Protein AF-A0A016TIK8-F1 (afdb_monomer_lite)

Organism: NCBI:txid53326

pLDDT: mean 77.79, std 19.86, range [24.41, 95.81]

Foldseek 3Di:
DPPPPPPPPDDLQPLQQCCQPPVCQPDQPPRVVSVVVSVVSQCQWDVVQVFDGHPRADDPPDPPDDGGIGDHDDDDDPVVDDPPPVVVVVVVQVVQQPDCDPDNVDTRDDPPPVVVVQVVVCVVVVHHDDDPVVLVVQVVVCVVVVHDRDDDPDDD

InterPro domains:
  IPR003767 Malate/L-lactate dehydrogenase-like [PF02615] (29-136)
  IPR003767 Malate/L-lactate dehydrogenase-like [PTHR11091] (28-154)
  IPR036111 Malate/L-sulfolactate/L-lactate dehydrogenase-like superfamily [SSF89733] (30-150)
  IPR043143 Malate/L-sulfolactate/L-lactate dehydrogenase-like, NADPH binding domain [G3DSA:3.30.1370.60] (25-120)

Structure (mmCIF, N/CA/C/O backbone):
data_AF-A0A016TIK8-F1
#
_entry.id   AF-A0A016TIK8-F1
#
loop_
_atom_site.group_PDB
_atom_site.id
_atom_site.type_symbol
_atom_site.label_atom_id
_atom_site.label_alt_id
_atom_site.label_comp_id
_atom_site.label_asym_id
_atom_site.label_entity_id
_atom_site.label_seq_id
_atom_site.pdbx_PDB_ins_code
_atom_site.Cartn_x
_atom_site.Cartn_y
_atom_site.Cartn_z
_atom_site.occupancy
_atom_site.B_iso_or_equiv
_atom_site.auth_seq_id
_atom_site.auth_comp_id
_atom_site.auth_asym_id
_atom_site.auth_atom_id
_atom_site.pdbx_PDB_model_num
ATOM 1 N N . MET A 1 1 ? -16.125 -7.668 -1.797 1.00 27.25 1 MET A N 1
ATOM 2 C CA . MET A 1 1 ? -14.769 -8.072 -2.241 1.00 27.25 1 MET A CA 1
ATOM 3 C C . MET A 1 1 ? -14.101 -6.962 -3.073 1.00 27.25 1 MET A C 1
ATOM 5 O O . MET A 1 1 ? -13.697 -7.197 -4.200 1.00 27.25 1 MET A O 1
ATOM 9 N N . HIS A 1 2 ? -14.006 -5.736 -2.536 1.00 24.41 2 HIS A N 1
ATOM 10 C CA . HIS A 1 2 ? -13.470 -4.552 -3.246 1.00 24.41 2 HIS A CA 1
ATOM 11 C C . HIS A 1 2 ? -12.341 -3.829 -2.476 1.00 24.41 2 HIS A C 1
ATOM 13 O O . HIS A 1 2 ? -11.876 -2.781 -2.907 1.00 24.41 2 HIS A O 1
ATOM 19 N N . ILE A 1 3 ? -11.864 -4.393 -1.359 1.00 28.86 3 ILE A N 1
ATOM 20 C CA . ILE A 1 3 ? -10.904 -3.737 -0.444 1.00 28.86 3 ILE A CA 1
ATOM 21 C C . ILE A 1 3 ? -9.434 -3.902 -0.900 1.00 28.86 3 ILE A C 1
ATOM 23 O O . ILE A 1 3 ? -8.544 -3.215 -0.413 1.00 28.86 3 ILE A O 1
ATOM 27 N N . PHE A 1 4 ? -9.156 -4.740 -1.904 1.00 28.39 4 PHE A N 1
ATOM 28 C CA . PHE A 1 4 ? -7.783 -5.069 -2.315 1.00 28.39 4 PHE A CA 1
ATOM 29 C C . PHE A 1 4 ? -7.091 -4.056 -3.247 1.00 28.39 4 PHE A C 1
ATOM 31 O O . PHE A 1 4 ? -5.931 -4.263 -3.588 1.00 28.39 4 PHE A O 1
ATOM 38 N N . GLN A 1 5 ? -7.739 -2.968 -3.680 1.00 26.72 5 GLN A N 1
ATOM 39 C CA . GLN A 1 5 ? -7.174 -2.145 -4.765 1.00 26.72 5 GLN A CA 1
ATOM 40 C C . GLN A 1 5 ? -6.123 -1.098 -4.362 1.00 26.72 5 GLN A C 1
ATOM 42 O O . GLN A 1 5 ? -5.472 -0.566 -5.254 1.00 26.72 5 GLN A O 1
ATOM 47 N N . ASN A 1 6 ? -5.880 -0.843 -3.071 1.00 26.91 6 ASN A N 1
ATOM 48 C CA . ASN A 1 6 ? -4.944 0.216 -2.653 1.00 26.91 6 ASN A CA 1
ATOM 49 C C . ASN A 1 6 ? -3.768 -0.252 -1.780 1.00 26.91 6 ASN A C 1
ATOM 51 O O . ASN A 1 6 ? -3.047 0.582 -1.237 1.00 26.91 6 ASN A O 1
ATOM 55 N N . PHE A 1 7 ? -3.493 -1.557 -1.695 1.00 28.23 7 PHE A N 1
ATOM 56 C CA . PHE A 1 7 ? -2.193 -2.016 -1.198 1.00 28.23 7 PHE A CA 1
ATOM 57 C C . PHE A 1 7 ? -1.171 -1.934 -2.336 1.00 28.23 7 PHE A C 1
ATOM 59 O O . PHE A 1 7 ? -0.902 -2.908 -3.038 1.00 28.23 7 PHE A O 1
ATOM 66 N N . LYS A 1 8 ? -0.580 -0.750 -2.536 1.00 28.09 8 LYS A N 1
ATOM 67 C CA . LYS A 1 8 ? 0.695 -0.656 -3.257 1.00 28.09 8 LYS A CA 1
ATOM 68 C C . LYS A 1 8 ? 1.775 -1.293 -2.381 1.00 28.09 8 LYS A C 1
ATOM 70 O O . LYS A 1 8 ? 2.479 -0.614 -1.645 1.00 28.09 8 LYS A O 1
ATOM 75 N N . ALA A 1 9 ? 1.901 -2.614 -2.468 1.00 33.53 9 ALA A N 1
ATOM 76 C CA . ALA A 1 9 ? 3.115 -3.314 -2.085 1.00 33.53 9 ALA A CA 1
ATOM 77 C C . ALA A 1 9 ? 4.177 -3.010 -3.148 1.00 33.53 9 ALA A C 1
ATOM 79 O O . ALA A 1 9 ? 4.299 -3.704 -4.153 1.00 33.53 9 ALA A O 1
ATOM 80 N N . ALA A 1 10 ? 4.894 -1.905 -2.977 1.00 32.78 10 ALA A N 1
ATOM 81 C CA . ALA A 1 10 ? 6.111 -1.639 -3.721 1.00 32.78 10 ALA A CA 1
ATOM 82 C C . ALA A 1 10 ? 6.982 -0.676 -2.914 1.00 32.78 10 ALA A C 1
ATOM 84 O O . ALA A 1 10 ? 6.541 0.410 -2.556 1.00 32.78 10 ALA A O 1
ATOM 85 N N . ILE A 1 11 ? 8.239 -1.079 -2.708 1.00 37.88 11 ILE A N 1
ATOM 86 C CA . ILE A 1 11 ? 9.314 -0.358 -2.006 1.00 37.88 11 ILE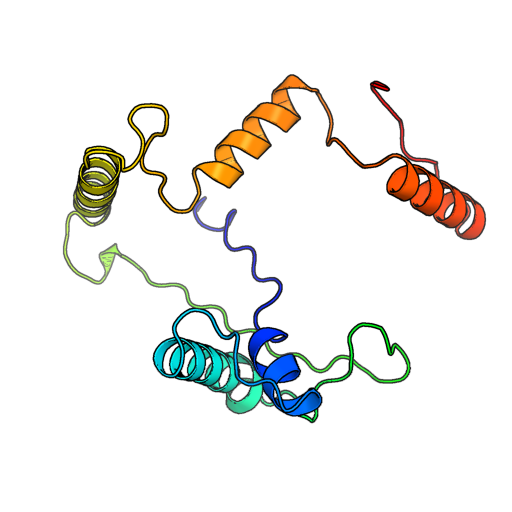 A CA 1
ATOM 87 C C . ILE A 1 11 ? 9.222 -0.447 -0.477 1.00 37.88 11 ILE A C 1
ATOM 89 O O . ILE A 1 11 ? 9.069 0.550 0.217 1.00 37.88 11 ILE A O 1
ATOM 93 N N . ILE A 1 12 ? 9.387 -1.653 0.066 1.00 43.75 12 ILE A N 1
ATOM 94 C CA . ILE A 1 12 ? 9.652 -1.806 1.505 1.00 43.75 12 ILE A CA 1
ATOM 95 C C . ILE A 1 12 ? 11.099 -2.300 1.758 1.00 43.75 12 ILE A C 1
ATOM 97 O O . ILE A 1 12 ? 11.726 -1.896 2.729 1.00 43.75 12 ILE A O 1
ATOM 101 N N . ASN A 1 13 ? 11.731 -2.989 0.798 1.00 38.25 13 ASN A N 1
ATOM 102 C CA . ASN A 1 13 ? 13.102 -3.514 0.953 1.00 38.25 13 ASN A CA 1
ATOM 103 C C . ASN A 1 13 ? 14.256 -2.546 0.605 1.00 38.25 13 ASN A C 1
ATOM 105 O O . ASN A 1 13 ? 15.414 -2.958 0.582 1.00 38.25 13 ASN A O 1
ATOM 109 N N . LEU A 1 14 ? 13.984 -1.270 0.301 1.00 46.00 14 LEU A N 1
ATOM 110 C CA . LEU A 1 14 ? 15.052 -0.278 0.069 1.00 46.00 14 LEU A CA 1
ATOM 111 C C . LEU A 1 14 ? 15.409 0.547 1.313 1.00 46.00 14 LEU A C 1
ATOM 113 O O . LEU A 1 14 ? 16.492 1.120 1.348 1.00 46.00 14 LEU A O 1
ATOM 117 N N . PHE A 1 15 ? 14.559 0.572 2.343 1.00 46.91 15 PHE A N 1
ATOM 118 C CA . PHE A 1 15 ? 14.725 1.500 3.468 1.00 46.91 15 PHE A CA 1
ATOM 119 C C . PHE A 1 15 ? 15.964 1.224 4.332 1.00 46.91 15 PHE A C 1
ATOM 121 O O . PHE A 1 15 ? 16.651 2.161 4.724 1.00 46.91 15 PHE A O 1
ATOM 128 N N . LEU A 1 16 ? 16.288 -0.040 4.615 1.00 48.75 16 LEU A N 1
ATOM 129 C CA . LEU A 1 16 ? 17.462 -0.381 5.435 1.00 48.75 16 LEU A CA 1
ATOM 130 C C . LEU A 1 16 ? 18.752 -0.517 4.634 1.00 48.75 16 LEU A C 1
ATOM 132 O O . LEU A 1 16 ? 19.850 -0.481 5.191 1.00 48.75 16 LEU A O 1
ATOM 136 N N . LYS A 1 17 ? 18.637 -0.673 3.320 1.00 48.62 17 LYS A N 1
ATOM 137 C CA . LYS A 1 17 ? 19.791 -0.869 2.460 1.00 48.62 17 LYS A CA 1
ATOM 138 C C . LYS A 1 17 ? 20.681 0.373 2.401 1.00 48.62 17 LYS A C 1
ATOM 140 O O . LYS A 1 17 ? 21.904 0.234 2.438 1.00 48.62 17 LYS A O 1
ATOM 145 N N . ASP A 1 18 ? 20.082 1.560 2.364 1.00 46.34 18 ASP A N 1
ATOM 146 C CA . ASP A 1 18 ? 20.834 2.817 2.375 1.00 46.34 18 ASP A CA 1
ATOM 147 C C . ASP A 1 18 ? 21.582 3.017 3.705 1.00 46.34 18 ASP A C 1
ATOM 149 O O . ASP A 1 18 ? 22.726 3.473 3.695 1.00 46.34 18 ASP A O 1
ATOM 153 N N . CYS A 1 19 ? 21.015 2.555 4.830 1.00 47.78 19 CYS A N 1
ATOM 154 C CA . CYS A 1 19 ? 21.694 2.557 6.131 1.00 47.78 19 CYS A CA 1
ATOM 155 C C . CYS A 1 19 ? 22.915 1.630 6.165 1.00 47.78 19 CYS A C 1
ATOM 157 O O . CYS A 1 19 ? 23.936 1.983 6.749 1.00 47.78 19 CYS A O 1
ATOM 159 N N . TYR A 1 20 ? 22.827 0.455 5.535 1.00 50.12 20 TYR A N 1
ATOM 160 C CA . TYR A 1 20 ? 23.940 -0.496 5.494 1.00 50.12 20 TYR A CA 1
ATOM 161 C C . TYR A 1 20 ? 25.046 -0.098 4.510 1.00 50.12 20 TYR A C 1
ATOM 163 O O . TYR A 1 20 ? 26.204 -0.437 4.743 1.00 50.12 20 TYR A O 1
ATOM 171 N N . GLN A 1 21 ? 24.719 0.574 3.400 1.00 48.69 21 GLN A N 1
ATOM 172 C CA . GLN A 1 21 ? 25.682 0.816 2.318 1.00 48.69 21 GLN A CA 1
ATOM 173 C C . GLN A 1 21 ? 26.412 2.159 2.385 1.00 48.69 21 GLN A C 1
ATOM 175 O O . GLN A 1 21 ? 27.501 2.246 1.822 1.00 48.69 21 GLN A O 1
ATOM 180 N N . ASN A 1 22 ? 25.862 3.176 3.056 1.00 45.62 22 ASN A N 1
ATOM 181 C CA . ASN A 1 22 ? 26.476 4.509 3.099 1.00 45.62 22 ASN A CA 1
ATOM 182 C C . ASN A 1 22 ? 27.028 4.912 4.477 1.00 45.62 22 ASN A C 1
ATOM 184 O O . ASN A 1 22 ? 27.544 6.014 4.592 1.00 45.62 22 ASN A O 1
ATOM 188 N N . TYR A 1 23 ? 26.910 4.082 5.525 1.00 44.44 23 TYR A N 1
ATOM 189 C CA . TYR A 1 23 ? 27.168 4.475 6.930 1.00 44.44 23 TYR A CA 1
ATOM 190 C C . TYR A 1 23 ? 26.398 5.733 7.400 1.00 44.44 23 TYR A C 1
ATOM 192 O O . TYR A 1 23 ? 26.553 6.168 8.539 1.00 44.44 23 TYR A O 1
ATOM 200 N N . ASP A 1 24 ? 25.508 6.274 6.565 1.00 42.28 24 ASP A N 1
ATOM 201 C CA . ASP A 1 24 ? 24.608 7.375 6.872 1.00 42.28 24 ASP A CA 1
ATOM 202 C C . ASP A 1 24 ? 23.282 6.810 7.386 1.00 42.28 24 ASP A C 1
ATOM 204 O O . ASP A 1 24 ? 22.258 6.743 6.708 1.00 42.28 24 ASP A O 1
ATOM 208 N N . CYS A 1 25 ? 23.295 6.408 8.654 1.00 43.22 25 CYS A N 1
ATOM 209 C CA . CYS A 1 25 ? 22.116 5.980 9.414 1.00 43.22 25 CYS A CA 1
ATOM 210 C C . CYS A 1 25 ? 21.139 7.143 9.709 1.00 43.22 25 CYS A C 1
ATOM 212 O O . CYS A 1 25 ? 20.155 6.967 10.428 1.00 43.22 25 CYS A O 1
ATOM 214 N N . TYR A 1 26 ? 21.439 8.354 9.232 1.00 41.53 26 TYR A N 1
ATOM 215 C CA . TYR A 1 26 ? 20.934 9.612 9.785 1.00 41.53 26 TYR A CA 1
ATOM 216 C C . TYR A 1 26 ? 19.569 10.074 9.259 1.00 41.53 26 TYR A C 1
ATOM 218 O O . TYR A 1 26 ? 19.085 11.119 9.696 1.00 41.53 26 TYR A O 1
ATOM 226 N N . HIS A 1 27 ? 18.923 9.334 8.352 1.00 46.78 27 HIS A N 1
ATOM 227 C CA . HIS A 1 27 ? 17.638 9.757 7.777 1.00 46.78 27 HIS A CA 1
ATOM 228 C C . HIS A 1 27 ? 16.589 8.652 7.631 1.00 46.78 27 HIS A C 1
ATOM 230 O O . HIS A 1 27 ? 15.730 8.710 6.753 1.00 46.78 27 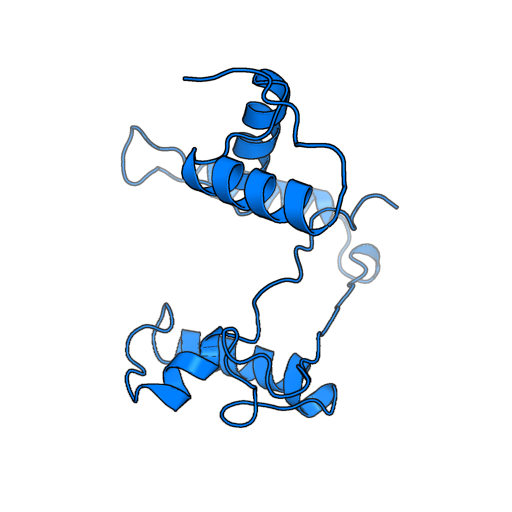HIS A O 1
ATOM 236 N N . ILE A 1 28 ? 16.571 7.677 8.545 1.00 53.81 28 ILE A N 1
ATOM 237 C CA . ILE A 1 28 ? 15.324 6.938 8.760 1.00 53.81 28 ILE A CA 1
ATOM 238 C C . ILE A 1 28 ? 14.377 7.894 9.494 1.00 53.81 28 ILE A C 1
ATOM 240 O O . ILE A 1 28 ? 14.686 8.331 10.606 1.00 53.81 28 ILE A O 1
ATOM 244 N N . GLN A 1 29 ? 13.263 8.277 8.861 1.00 57.00 29 GLN A N 1
ATOM 245 C CA . GLN A 1 29 ? 12.259 9.177 9.443 1.00 57.00 29 GLN A CA 1
ATOM 246 C C . GLN A 1 29 ? 11.946 8.748 10.891 1.00 57.00 29 GLN A C 1
ATOM 248 O O . GLN A 1 29 ? 11.404 7.671 11.126 1.00 57.00 29 GLN A O 1
ATOM 253 N N . GLY A 1 30 ? 12.331 9.565 11.879 1.00 63.50 30 GLY A N 1
ATOM 254 C CA . GLY A 1 30 ? 12.085 9.284 13.301 1.00 63.50 30 GLY A CA 1
ATOM 255 C C . GLY A 1 30 ? 13.186 8.534 14.074 1.00 63.50 30 GLY A C 1
ATOM 256 O O . GLY A 1 30 ? 12.908 8.031 15.166 1.00 63.50 30 GLY A O 1
ATOM 257 N N . GLY A 1 31 ? 14.423 8.450 13.564 1.00 79.06 31 GLY A N 1
ATOM 258 C CA . GLY A 1 31 ? 15.590 7.962 14.318 1.00 79.06 31 GLY A CA 1
ATOM 259 C C . GLY A 1 31 ? 15.475 6.489 14.730 1.00 79.06 31 GLY A C 1
ATOM 260 O O . GLY A 1 31 ? 15.165 5.635 13.902 1.00 79.06 31 GLY A O 1
ATOM 261 N N . TYR A 1 32 ? 15.681 6.174 16.017 1.00 79.31 32 TYR A N 1
ATOM 262 C CA . TYR A 1 32 ? 15.615 4.788 16.517 1.00 79.31 32 TYR A CA 1
ATOM 263 C C . TYR A 1 32 ? 14.235 4.130 16.328 1.00 79.31 32 TYR A C 1
ATOM 265 O O . TYR A 1 32 ? 14.149 2.910 16.199 1.00 79.31 32 TYR A O 1
ATOM 273 N N . LYS A 1 33 ? 13.149 4.917 16.265 1.00 80.31 33 LYS A N 1
ATOM 274 C CA . LYS A 1 33 ? 11.798 4.399 15.988 1.00 80.31 33 LYS A CA 1
ATOM 275 C C . LYS A 1 33 ? 11.644 4.002 14.523 1.00 80.31 33 LYS A C 1
ATOM 277 O O . LYS A 1 33 ? 11.095 2.944 14.231 1.00 80.31 33 LYS A O 1
ATOM 282 N N . GLY A 1 34 ? 12.176 4.827 13.621 1.00 78.81 34 GLY A N 1
ATOM 283 C CA . GLY A 1 34 ? 12.237 4.515 12.196 1.00 78.81 34 GLY A CA 1
ATOM 284 C C . GLY A 1 34 ? 13.084 3.270 11.938 1.00 78.81 34 GLY A C 1
ATOM 285 O O . GLY A 1 34 ? 12.665 2.390 11.192 1.00 78.81 34 GLY A O 1
ATOM 286 N N . TYR A 1 35 ? 14.232 3.154 12.617 1.00 77.88 35 TYR A N 1
ATOM 287 C CA . TYR A 1 35 ? 15.079 1.960 12.558 1.00 77.88 35 TYR A CA 1
ATOM 288 C C . TYR A 1 35 ? 14.324 0.698 12.990 1.00 77.88 35 TYR A C 1
ATOM 290 O O . TYR A 1 35 ? 14.349 -0.303 12.278 1.00 77.88 35 TYR A O 1
ATOM 298 N N . GLY A 1 36 ? 13.597 0.759 14.112 1.00 82.81 36 GLY A N 1
ATOM 299 C CA . GLY A 1 36 ? 12.769 -0.355 14.579 1.00 82.81 36 GLY A CA 1
ATOM 300 C C . GLY A 1 36 ? 11.690 -0.761 13.570 1.00 82.81 36 GLY A C 1
ATOM 301 O O . GLY A 1 36 ? 11.536 -1.946 13.291 1.00 82.81 36 GLY A O 1
ATOM 302 N N . LEU A 1 37 ? 10.986 0.207 12.969 1.00 84.62 37 LEU A N 1
ATOM 303 C CA . LEU A 1 37 ? 9.984 -0.070 11.930 1.00 84.62 37 LEU A CA 1
ATOM 304 C C . LEU A 1 37 ? 10.608 -0.687 10.668 1.00 84.62 37 LEU A C 1
ATOM 306 O O . LEU A 1 37 ? 10.050 -1.633 10.114 1.00 84.62 37 LEU A O 1
ATOM 310 N N . GLY A 1 38 ? 11.783 -0.208 10.252 1.00 82.12 38 GLY A N 1
ATOM 311 C CA . GLY A 1 38 ? 12.548 -0.814 9.161 1.00 82.12 38 GLY A CA 1
ATOM 312 C C . GLY A 1 38 ? 12.979 -2.249 9.478 1.00 82.12 38 GLY A C 1
ATOM 313 O O . GLY A 1 38 ? 12.873 -3.127 8.628 1.00 82.12 38 GLY A O 1
ATOM 314 N N . ALA A 1 39 ? 13.410 -2.523 10.711 1.00 84.12 39 ALA A N 1
ATOM 315 C CA . ALA A 1 39 ? 13.815 -3.866 11.125 1.00 84.12 39 ALA A CA 1
ATOM 316 C C . ALA A 1 39 ? 12.641 -4.858 11.114 1.00 84.12 39 ALA A C 1
ATOM 318 O O . ALA A 1 39 ? 12.801 -5.991 10.669 1.00 84.12 39 ALA A O 1
ATOM 319 N N . VAL A 1 40 ? 11.450 -4.432 11.549 1.00 88.00 40 VAL A N 1
ATOM 320 C CA . VAL A 1 40 ? 10.235 -5.265 11.497 1.00 88.00 40 VAL A CA 1
ATOM 321 C C . VAL A 1 40 ? 9.924 -5.680 10.059 1.00 88.00 40 VAL A C 1
ATOM 323 O O . VAL A 1 40 ? 9.680 -6.854 9.790 1.00 88.00 40 VAL A O 1
ATOM 326 N N . VAL A 1 41 ? 9.994 -4.731 9.128 1.00 84.44 41 VAL A N 1
ATOM 327 C CA . VAL A 1 41 ? 9.864 -4.984 7.690 1.00 84.44 41 VAL A CA 1
ATOM 328 C C . VAL A 1 41 ? 10.850 -6.048 7.207 1.00 84.44 41 VAL A C 1
ATOM 330 O O . VAL A 1 41 ? 10.444 -6.980 6.517 1.00 84.44 41 VAL A O 1
ATOM 333 N N . GLU A 1 42 ? 12.127 -5.929 7.571 1.00 82.75 42 GLU A N 1
ATOM 334 C CA . GLU A 1 42 ? 13.185 -6.840 7.120 1.00 82.75 42 GLU A CA 1
ATOM 335 C C . GLU A 1 42 ? 12.973 -8.259 7.654 1.00 82.75 42 GLU A C 1
ATOM 337 O O . GLU A 1 42 ? 13.208 -9.246 6.959 1.00 82.75 42 GLU A O 1
ATOM 342 N N . ILE A 1 43 ? 12.487 -8.373 8.890 1.00 87.00 43 ILE A N 1
ATOM 343 C CA . ILE A 1 43 ? 12.168 -9.664 9.499 1.00 87.00 43 ILE A CA 1
ATOM 344 C C . ILE A 1 43 ? 11.021 -10.335 8.737 1.00 87.00 43 ILE A C 1
ATOM 346 O O . ILE A 1 43 ? 11.120 -11.518 8.418 1.00 87.00 43 ILE A O 1
ATOM 350 N N . PHE A 1 44 ? 9.958 -9.598 8.403 1.00 87.19 44 PHE A N 1
ATOM 351 C CA . PHE A 1 44 ? 8.817 -10.148 7.665 1.00 87.19 44 PHE A CA 1
ATOM 352 C C . PHE A 1 44 ? 9.131 -10.460 6.198 1.00 87.19 44 PHE A C 1
ATOM 354 O O . PHE A 1 44 ? 8.723 -11.504 5.696 1.00 87.19 44 PHE A O 1
ATOM 361 N N . CYS A 1 45 ? 9.835 -9.567 5.507 1.00 83.81 45 CYS A N 1
ATOM 362 C CA . CYS A 1 45 ? 10.062 -9.663 4.067 1.00 83.81 45 CYS A CA 1
ATOM 363 C C . CYS A 1 45 ? 11.361 -10.385 3.701 1.00 83.81 45 CYS A C 1
ATOM 365 O O . CYS A 1 45 ? 11.416 -11.015 2.657 1.00 83.81 45 CYS A O 1
ATOM 367 N N . GLY A 1 46 ? 12.411 -10.296 4.512 1.00 83.62 46 GLY A N 1
ATOM 368 C CA . GLY A 1 46 ? 13.678 -10.987 4.280 1.00 83.62 46 GLY A CA 1
ATOM 369 C C . GLY A 1 46 ? 13.692 -12.335 4.985 1.00 83.62 46 GLY A C 1
ATOM 370 O O . GLY A 1 46 ? 13.566 -13.384 4.358 1.00 83.62 46 GLY A O 1
ATOM 371 N N . ILE A 1 47 ? 13.789 -12.297 6.316 1.00 86.69 47 ILE A N 1
ATOM 372 C CA . ILE A 1 47 ? 14.061 -13.485 7.137 1.00 86.69 47 ILE A CA 1
ATOM 373 C C . ILE A 1 47 ? 12.929 -14.515 7.066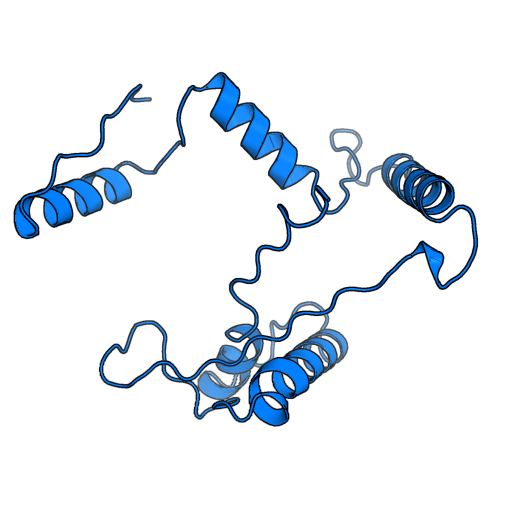 1.00 86.69 47 ILE A C 1
ATOM 375 O O . ILE A 1 47 ? 13.183 -15.677 6.757 1.00 86.69 47 ILE A O 1
ATOM 379 N N . LEU A 1 48 ? 11.682 -14.109 7.326 1.00 87.06 48 LEU A N 1
ATOM 380 C CA . LEU A 1 48 ? 10.535 -15.027 7.329 1.00 87.06 48 LEU A CA 1
ATOM 381 C C . LEU A 1 48 ? 10.202 -15.565 5.935 1.00 87.06 48 LEU A C 1
ATOM 383 O O . LEU A 1 48 ? 9.737 -16.696 5.816 1.00 87.06 48 LEU A O 1
ATOM 387 N N . ALA A 1 49 ? 10.460 -14.782 4.889 1.00 85.44 49 ALA A N 1
ATOM 388 C CA . ALA A 1 49 ? 10.255 -15.212 3.511 1.00 85.44 49 ALA A CA 1
ATOM 389 C C . ALA A 1 49 ? 11.401 -16.093 2.974 1.00 85.44 49 ALA A C 1
ATOM 391 O O . ALA A 1 49 ? 11.284 -16.620 1.870 1.00 85.44 49 ALA A O 1
ATOM 392 N N . GLY A 1 50 ? 12.504 -16.238 3.721 1.00 85.69 50 GLY A N 1
ATOM 393 C CA . GLY A 1 50 ? 13.710 -16.934 3.266 1.00 85.69 50 GLY A CA 1
ATOM 394 C C . GLY A 1 50 ? 14.468 -16.202 2.153 1.00 85.69 50 GLY A C 1
ATOM 395 O O . GLY A 1 50 ? 15.249 -16.830 1.444 1.00 85.69 50 GLY A O 1
ATOM 396 N N . ALA A 1 51 ? 14.230 -14.900 1.990 1.00 86.38 51 ALA A N 1
ATOM 397 C CA . ALA A 1 51 ? 14.851 -14.072 0.966 1.00 86.38 51 ALA A CA 1
ATOM 398 C C . ALA A 1 51 ? 16.137 -13.403 1.473 1.00 86.38 51 ALA A C 1
ATOM 400 O O . ALA A 1 51 ? 16.425 -13.342 2.675 1.00 86.38 51 ALA A O 1
ATOM 401 N N . HIS A 1 52 ? 16.911 -12.839 0.548 1.00 82.81 52 HIS A N 1
ATOM 402 C CA . HIS A 1 52 ? 18.042 -11.987 0.902 1.00 82.81 52 HIS A CA 1
ATOM 403 C C . HIS A 1 52 ? 17.624 -10.780 1.748 1.00 82.81 52 HIS A C 1
ATOM 405 O O . HIS A 1 52 ? 16.606 -10.133 1.501 1.00 82.81 52 HIS A O 1
ATOM 411 N N . TRP A 1 53 ? 18.484 -10.451 2.711 1.00 80.38 53 TRP A N 1
ATOM 412 C CA . TRP A 1 53 ? 18.267 -9.373 3.665 1.00 80.38 53 TRP A CA 1
ATOM 413 C C . TRP A 1 53 ? 19.484 -8.448 3.782 1.00 80.38 53 TRP A C 1
ATOM 415 O O . TRP A 1 53 ? 20.629 -8.844 3.520 1.00 80.38 53 TRP A O 1
ATOM 425 N N . GLY A 1 54 ? 19.229 -7.197 4.162 1.00 73.69 54 GLY A N 1
ATOM 426 C CA . GLY A 1 54 ? 20.221 -6.161 4.442 1.00 73.69 54 GLY A CA 1
ATOM 427 C C . GLY A 1 54 ? 21.284 -6.012 3.339 1.00 73.69 54 GLY A C 1
ATOM 428 O O . GLY A 1 54 ? 20.950 -5.680 2.196 1.00 73.69 54 GLY A O 1
ATOM 429 N N . PRO A 1 55 ? 22.579 -6.244 3.639 1.00 72.38 55 PRO A N 1
ATOM 430 C CA . PRO A 1 55 ? 23.669 -6.032 2.684 1.00 72.38 55 PRO A CA 1
ATOM 431 C C . PRO A 1 55 ? 23.649 -7.010 1.498 1.00 72.38 55 PRO A C 1
ATOM 433 O O . PRO A 1 55 ? 24.253 -6.717 0.465 1.00 72.38 55 PRO A O 1
ATOM 436 N N . ASN A 1 56 ? 22.948 -8.142 1.621 1.00 76.19 56 ASN A N 1
ATOM 437 C CA . ASN A 1 56 ? 22.904 -9.193 0.601 1.00 76.19 56 ASN A CA 1
ATOM 438 C C . ASN A 1 56 ? 21.901 -8.891 -0.526 1.00 76.19 56 ASN A C 1
ATOM 440 O O . ASN A 1 56 ? 21.928 -9.522 -1.583 1.00 76.19 56 ASN A O 1
ATOM 444 N N . VAL A 1 57 ? 21.027 -7.900 -0.337 1.00 74.12 57 VAL A N 1
ATOM 445 C CA . VAL A 1 57 ? 20.098 -7.450 -1.377 1.00 74.12 57 VAL A CA 1
ATOM 446 C C . VAL A 1 57 ? 20.887 -6.738 -2.482 1.00 74.12 57 VAL A C 1
ATOM 448 O O . VAL A 1 57 ? 21.697 -5.850 -2.207 1.00 74.12 57 VAL A O 1
ATOM 451 N N . ARG A 1 58 ? 20.644 -7.056 -3.762 1.00 70.88 58 ARG A N 1
ATOM 452 C CA . ARG A 1 58 ? 21.332 -6.407 -4.902 1.00 70.88 58 ARG A CA 1
ATOM 453 C C . ARG A 1 58 ? 20.927 -4.943 -5.085 1.00 70.88 58 ARG A C 1
ATOM 455 O O . ARG A 1 58 ? 19.826 -4.538 -4.713 1.00 70.88 58 ARG A O 1
ATOM 462 N N . LYS A 1 59 ? 21.823 -4.084 -5.595 1.00 68.75 59 LYS A N 1
ATOM 463 C CA . LYS A 1 59 ? 21.482 -2.671 -5.898 1.00 68.75 59 LYS A CA 1
ATOM 464 C C . LYS A 1 59 ? 20.496 -2.634 -7.065 1.00 68.75 59 LYS A C 1
ATOM 466 O O . LYS A 1 59 ? 20.661 -3.397 -8.011 1.00 68.75 59 LYS A O 1
ATOM 471 N N . TRP A 1 60 ? 19.507 -1.739 -7.012 1.00 62.09 60 TRP A N 1
ATOM 472 C CA . TRP A 1 60 ? 18.458 -1.655 -8.036 1.00 62.09 60 TRP A CA 1
ATOM 473 C C . TRP A 1 60 ? 19.034 -1.484 -9.451 1.00 62.09 60 TRP A C 1
ATOM 475 O O . TRP A 1 60 ? 18.625 -2.190 -10.370 1.00 62.09 60 TRP A O 1
ATOM 485 N N . MET A 1 61 ? 20.056 -0.632 -9.600 1.00 62.81 61 MET A N 1
ATOM 486 C CA . MET A 1 61 ? 20.731 -0.366 -10.880 1.00 62.81 61 MET A CA 1
ATOM 487 C C . MET A 1 61 ? 21.677 -1.486 -11.349 1.00 62.81 61 MET A C 1
ATOM 489 O O . MET A 1 61 ? 22.123 -1.455 -12.492 1.00 62.81 61 MET A O 1
ATOM 493 N N . ASN A 1 62 ? 21.961 -2.495 -10.518 1.00 64.50 62 ASN A N 1
ATOM 494 C CA . ASN A 1 62 ? 22.816 -3.621 -10.892 1.00 64.50 62 ASN A CA 1
ATOM 495 C C . ASN A 1 62 ? 21.942 -4.815 -11.284 1.00 64.50 62 ASN A C 1
ATOM 497 O O . ASN A 1 62 ? 21.430 -5.527 -10.420 1.00 64.50 62 ASN A O 1
ATOM 501 N N . ALA A 1 63 ? 21.774 -5.036 -12.588 1.00 64.50 63 ALA A N 1
ATOM 502 C CA . ALA A 1 63 ? 21.015 -6.161 -13.148 1.00 64.50 63 ALA A CA 1
ATOM 503 C C . ALA A 1 63 ? 21.857 -7.442 -13.341 1.00 64.50 63 ALA A C 1
ATOM 505 O O . ALA A 1 63 ? 21.423 -8.372 -14.010 1.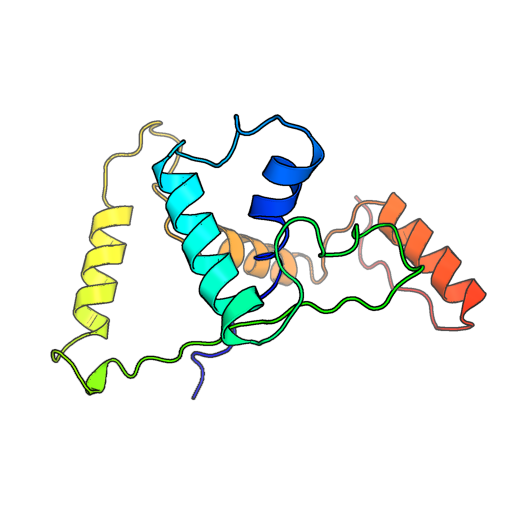00 64.50 63 ALA A O 1
ATOM 506 N N . THR A 1 64 ? 23.069 -7.490 -12.785 1.00 67.00 64 THR A N 1
ATOM 507 C CA . THR A 1 64 ? 24.007 -8.614 -12.937 1.00 67.00 64 THR A CA 1
ATOM 508 C C . THR A 1 64 ? 23.644 -9.844 -12.104 1.00 67.00 64 THR A C 1
ATOM 510 O O . THR A 1 64 ? 24.163 -10.923 -12.370 1.00 67.00 64 THR A O 1
ATOM 513 N N 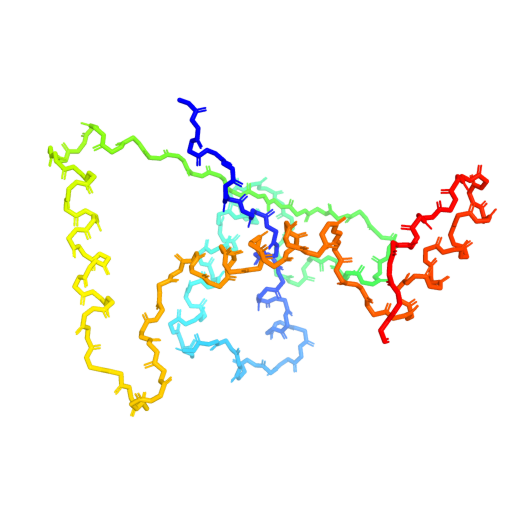. SER A 1 65 ? 22.761 -9.708 -11.113 1.00 70.31 65 SER A N 1
ATOM 514 C CA . SER A 1 65 ? 22.294 -10.806 -10.261 1.00 70.31 65 SER A CA 1
ATOM 515 C C . SER A 1 65 ? 20.773 -10.804 -10.116 1.00 70.31 65 SER A C 1
ATOM 517 O O . SER A 1 65 ? 20.105 -9.795 -10.360 1.00 70.31 65 SER A O 1
ATOM 519 N N . TYR A 1 66 ? 20.212 -11.950 -9.725 1.00 72.88 66 TYR A N 1
ATOM 520 C CA . TYR A 1 66 ? 18.776 -12.096 -9.504 1.00 72.88 66 TYR A CA 1
ATOM 521 C C . TYR A 1 66 ? 18.315 -11.220 -8.327 1.00 72.88 66 TYR A C 1
ATOM 523 O O . TYR A 1 66 ? 19.013 -11.097 -7.319 1.00 72.88 66 TYR A O 1
ATOM 531 N N . ALA A 1 67 ? 17.154 -10.567 -8.458 1.00 74.12 67 ALA A N 1
ATOM 532 C CA . ALA A 1 67 ? 16.523 -9.899 -7.318 1.00 74.12 67 ALA A CA 1
ATOM 533 C C . ALA A 1 67 ? 15.801 -10.947 -6.479 1.00 74.12 67 ALA A C 1
ATOM 535 O O . ALA A 1 67 ? 14.704 -11.362 -6.838 1.00 74.12 67 ALA A O 1
ATOM 536 N N . ASP A 1 68 ? 16.414 -11.340 -5.371 1.00 78.19 68 ASP A N 1
ATOM 537 C CA . ASP A 1 68 ? 15.742 -12.113 -4.337 1.00 78.19 68 ASP A CA 1
ATOM 538 C C . ASP A 1 68 ? 15.193 -11.151 -3.274 1.00 78.19 68 ASP A C 1
ATOM 540 O O . ASP A 1 68 ? 15.932 -10.621 -2.445 1.00 78.19 68 ASP A O 1
ATOM 544 N N . LEU A 1 69 ? 13.910 -10.813 -3.408 1.00 81.12 69 LEU A N 1
ATOM 545 C CA . LEU A 1 69 ? 13.193 -9.880 -2.544 1.00 81.12 69 LEU A CA 1
ATOM 546 C C . LEU A 1 69 ? 11.923 -10.570 -2.061 1.00 81.12 69 LEU A C 1
ATOM 548 O O . LEU A 1 69 ? 11.009 -10.789 -2.856 1.00 81.12 69 LEU A O 1
ATOM 552 N N . GLY A 1 70 ? 11.828 -10.855 -0.768 1.00 81.75 70 GLY A N 1
ATOM 553 C CA . GLY A 1 70 ? 10.584 -11.360 -0.208 1.00 81.75 70 GLY A CA 1
ATOM 554 C C . GLY A 1 70 ? 9.587 -10.232 0.046 1.00 81.75 70 GLY A C 1
ATOM 555 O O . GLY A 1 70 ? 9.939 -9.055 0.165 1.00 81.75 70 GLY A O 1
ATOM 556 N N . GLN A 1 71 ? 8.311 -10.595 0.046 1.00 84.56 71 GLN A N 1
ATOM 557 C CA . GLN A 1 71 ? 7.184 -9.699 0.276 1.00 84.56 71 GLN A CA 1
ATOM 558 C C . GLN A 1 71 ? 6.285 -10.339 1.329 1.00 84.56 71 GLN A C 1
ATOM 560 O O . GLN A 1 71 ? 6.057 -11.547 1.296 1.00 84.56 71 GLN A O 1
ATOM 565 N N . CYS A 1 72 ? 5.754 -9.530 2.239 1.00 86.50 72 CYS A N 1
ATOM 566 C CA . CYS A 1 72 ? 4.799 -9.974 3.244 1.00 86.50 72 CYS A CA 1
ATOM 567 C C . CYS A 1 72 ? 3.436 -9.330 2.975 1.00 86.50 72 CYS A C 1
ATOM 569 O O . CYS A 1 72 ? 3.343 -8.115 2.792 1.00 86.50 72 CYS A O 1
ATOM 571 N N . PHE A 1 73 ? 2.382 -10.145 2.964 1.00 89.44 73 PHE A N 1
ATOM 572 C CA . PHE A 1 73 ? 1.002 -9.695 2.802 1.00 89.44 73 PHE A CA 1
ATOM 573 C C . PHE A 1 73 ? 0.194 -10.127 4.019 1.00 89.44 73 PHE A C 1
ATOM 575 O O . PHE A 1 73 ? 0.179 -11.305 4.373 1.00 89.44 73 PHE A O 1
ATOM 582 N N . VAL A 1 74 ? -0.492 -9.172 4.644 1.00 89.12 74 VAL A N 1
ATOM 583 C CA . VAL A 1 74 ? -1.323 -9.411 5.825 1.00 89.12 74 VAL A CA 1
ATOM 584 C C . VAL A 1 74 ? -2.738 -8.945 5.518 1.00 89.12 74 VAL A C 1
ATOM 586 O O . VAL A 1 74 ? -2.948 -7.793 5.146 1.00 89.12 74 VAL A O 1
ATOM 589 N N . ALA A 1 75 ? -3.705 -9.843 5.680 1.00 92.38 75 ALA A N 1
ATOM 590 C CA . ALA A 1 75 ? -5.123 -9.527 5.620 1.00 92.38 75 ALA A CA 1
ATOM 591 C C . ALA A 1 75 ? -5.734 -9.813 6.991 1.00 92.38 75 ALA A C 1
ATOM 593 O O . ALA A 1 75 ? -5.556 -10.900 7.539 1.00 92.38 75 ALA A O 1
ATOM 594 N N . VAL A 1 76 ? -6.425 -8.823 7.547 1.00 90.69 76 VAL A N 1
ATOM 595 C CA . VAL A 1 76 ? -7.086 -8.919 8.849 1.00 90.69 76 VAL A CA 1
ATOM 596 C C . VAL A 1 76 ? -8.577 -8.745 8.619 1.00 90.69 76 VAL A C 1
ATOM 598 O O . VAL A 1 76 ? -8.988 -7.769 7.993 1.00 90.69 76 VAL A O 1
ATOM 601 N N . ASP A 1 77 ? -9.371 -9.692 9.109 1.00 91.75 77 ASP A N 1
ATOM 602 C CA . ASP A 1 77 ? -10.827 -9.598 9.079 1.00 91.75 77 ASP A CA 1
ATOM 603 C C . ASP A 1 77 ? -11.312 -8.689 10.222 1.00 91.75 77 ASP A C 1
ATOM 605 O O . ASP A 1 77 ? -11.146 -9.060 11.385 1.00 91.75 77 ASP A O 1
ATOM 609 N N . PRO A 1 78 ? -11.889 -7.504 9.941 1.00 90.62 78 PRO A N 1
ATOM 610 C CA . PRO A 1 78 ? -12.363 -6.601 10.984 1.00 90.62 78 PRO A CA 1
ATOM 611 C C . PRO A 1 78 ? -13.586 -7.136 11.745 1.00 90.62 78 PRO A C 1
ATOM 613 O O . PRO A 1 78 ? -13.815 -6.705 12.875 1.00 90.62 78 PRO A O 1
ATOM 616 N N . GLU A 1 79 ? -14.364 -8.056 11.163 1.00 91.25 79 GLU A N 1
ATOM 617 C CA . GLU A 1 79 ? -15.574 -8.608 11.790 1.00 91.25 79 GLU A CA 1
ATOM 618 C C . GLU A 1 79 ? -15.247 -9.626 12.888 1.00 91.25 79 GLU A C 1
ATOM 620 O O . GLU A 1 79 ? -16.030 -9.805 13.818 1.00 91.25 79 GLU A O 1
ATOM 625 N N . ALA A 1 80 ? -14.054 -10.226 12.841 1.00 93.56 80 ALA A N 1
ATOM 626 C CA . ALA A 1 80 ? -13.560 -11.148 13.861 1.00 93.56 80 ALA A CA 1
ATOM 627 C C . ALA A 1 80 ? -13.184 -10.466 15.196 1.00 93.56 80 ALA A C 1
ATOM 629 O O . ALA A 1 80 ? -12.860 -11.151 16.167 1.00 93.56 80 ALA A O 1
ATOM 630 N N . PHE A 1 81 ? -13.196 -9.129 15.255 1.00 91.94 81 PHE A N 1
ATOM 631 C CA . PHE A 1 81 ? -12.827 -8.350 16.439 1.00 91.94 81 PHE A CA 1
ATOM 632 C C . PHE A 1 81 ? -14.042 -7.604 17.014 1.00 91.94 81 PHE A C 1
ATOM 634 O O . PHE A 1 81 ? -15.112 -8.168 17.215 1.00 91.94 81 PHE A O 1
ATOM 641 N N . ALA A 1 82 ? -13.871 -6.327 17.357 1.00 91.81 82 ALA A N 1
ATOM 642 C CA . ALA A 1 82 ? -14.932 -5.526 17.941 1.00 91.81 82 ALA A CA 1
ATOM 643 C C . ALA A 1 82 ? -15.954 -5.079 16.872 1.00 91.81 82 ALA A C 1
ATOM 645 O O . ALA A 1 82 ? -15.543 -4.657 15.786 1.00 91.81 82 ALA A O 1
ATOM 646 N N . PRO A 1 83 ? -17.263 -5.075 17.194 1.00 93.25 83 PRO A N 1
ATOM 647 C CA . PRO A 1 83 ? -18.315 -4.659 16.266 1.00 93.25 83 PRO A CA 1
ATOM 648 C C . PRO A 1 83 ? -18.191 -3.176 15.881 1.00 93.25 83 PRO A C 1
ATOM 650 O O . PRO A 1 83 ? -17.510 -2.393 16.548 1.00 93.25 83 PRO A O 1
ATOM 653 N N . GLY A 1 84 ? -18.835 -2.778 14.780 1.00 92.75 84 GLY A N 1
ATOM 654 C CA . GLY A 1 84 ? -18.849 -1.379 14.330 1.00 92.75 84 GLY A CA 1
ATOM 655 C C . GLY A 1 84 ? -17.475 -0.852 13.896 1.00 92.75 84 GLY A C 1
ATOM 656 O O . GLY A 1 84 ? -17.133 0.298 14.164 1.00 92.75 84 GLY A O 1
ATOM 657 N N . PHE A 1 85 ? -16.628 -1.686 13.281 1.00 93.44 85 PHE A N 1
ATOM 658 C CA . PHE A 1 85 ? -15.297 -1.270 12.814 1.00 93.44 85 PHE A CA 1
ATOM 659 C C . PHE A 1 85 ? -15.354 -0.074 11.848 1.00 93.44 85 PHE A C 1
ATOM 661 O O . PHE A 1 85 ? -14.638 0.905 12.046 1.00 93.44 85 PHE A O 1
ATOM 668 N N . PHE A 1 86 ? -16.231 -0.124 10.840 1.00 91.62 86 PHE A N 1
ATOM 669 C CA . PHE A 1 86 ? -16.333 0.923 9.816 1.00 91.62 86 PHE A CA 1
ATOM 670 C C . PHE A 1 86 ? -16.748 2.281 10.390 1.00 91.62 86 PHE A C 1
ATOM 672 O O . PHE A 1 86 ? -16.149 3.294 10.037 1.00 91.62 86 PHE A O 1
ATOM 679 N N . GLU A 1 87 ? -17.724 2.305 11.299 1.00 94.81 87 GLU A N 1
ATOM 680 C CA . GLU A 1 87 ? -18.193 3.540 11.938 1.00 94.81 87 GLU A CA 1
ATOM 681 C C . GLU A 1 87 ? -17.091 4.176 12.789 1.00 94.81 87 GLU A C 1
ATOM 683 O O . GLU A 1 87 ? -16.794 5.358 12.631 1.00 94.81 87 GLU A O 1
ATOM 688 N N . ARG A 1 88 ? -16.400 3.375 13.611 1.00 94.06 88 ARG A N 1
ATOM 689 C CA . ARG A 1 88 ? -15.282 3.851 14.443 1.00 94.06 88 ARG A CA 1
ATOM 690 C C . ARG A 1 88 ? -14.095 4.331 13.610 1.00 94.06 88 ARG A C 1
ATOM 692 O O . ARG A 1 88 ? -13.450 5.318 13.955 1.00 94.06 88 ARG A O 1
ATOM 699 N N . MET A 1 89 ? -13.803 3.657 12.498 1.00 93.12 89 MET A N 1
ATOM 700 C CA . MET A 1 89 ? -12.756 4.090 11.572 1.00 93.12 89 MET A CA 1
ATOM 701 C C . MET A 1 89 ? -13.128 5.418 10.901 1.00 93.12 89 MET A C 1
ATOM 703 O O . MET A 1 89 ? -12.285 6.307 10.770 1.00 93.12 89 MET A O 1
ATOM 707 N N . GLN A 1 90 ? -14.393 5.578 10.505 1.00 94.00 90 GLN A N 1
ATOM 708 C CA . GLN A 1 90 ? -14.896 6.823 9.932 1.00 94.00 90 GLN A CA 1
ATOM 709 C C . GLN A 1 90 ? -14.839 7.972 10.944 1.00 94.00 90 GLN A C 1
ATOM 711 O O . GLN A 1 90 ? -14.438 9.079 10.580 1.00 94.00 90 GLN A O 1
ATOM 716 N N . GLU A 1 91 ? -15.195 7.712 12.203 1.00 95.69 91 GLU A N 1
ATOM 717 C CA . GLU A 1 91 ? -15.077 8.673 13.299 1.00 95.69 91 GLU A CA 1
ATOM 718 C C . GLU A 1 91 ? -13.625 9.127 13.470 1.00 95.69 91 GLU A C 1
ATOM 720 O O . GLU A 1 91 ? -13.360 10.322 13.381 1.00 95.69 91 GLU A O 1
ATOM 725 N N . LEU A 1 92 ? -12.671 8.193 13.574 1.00 93.94 92 LEU A N 1
ATOM 726 C CA . LEU A 1 92 ? -11.242 8.508 13.671 1.00 93.94 92 LEU A CA 1
ATOM 727 C C . LEU A 1 92 ? -10.764 9.396 12.512 1.00 93.94 92 LEU A C 1
ATOM 729 O O . LEU A 1 92 ? -10.102 10.410 12.735 1.00 93.94 92 LEU A O 1
ATOM 733 N N . ILE A 1 93 ? -11.103 9.039 11.271 1.00 93.88 93 ILE A N 1
ATOM 734 C CA . ILE A 1 93 ? -10.714 9.823 10.091 1.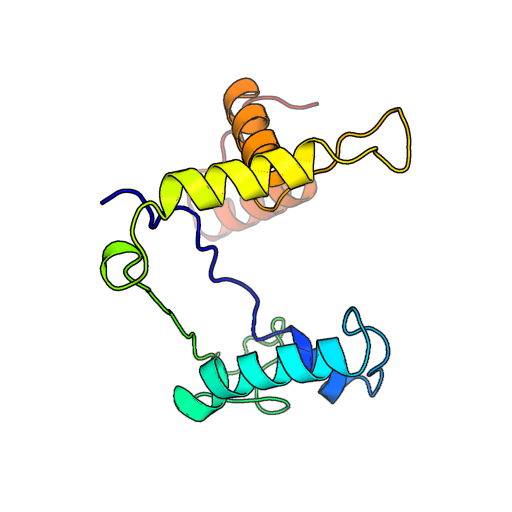00 93.88 93 ILE A CA 1
ATOM 735 C C . ILE A 1 93 ? -11.311 11.236 10.151 1.00 93.88 93 ILE A C 1
ATOM 737 O O . ILE A 1 93 ? -10.616 12.212 9.859 1.00 93.88 93 ILE A O 1
ATOM 741 N N . ASN A 1 94 ? -12.584 11.360 10.530 1.00 93.81 94 ASN A N 1
ATOM 742 C CA . ASN A 1 94 ? -13.256 12.652 10.650 1.00 93.81 94 ASN A CA 1
ATOM 743 C C . ASN A 1 94 ? -12.625 13.505 11.753 1.00 93.81 94 ASN A C 1
ATOM 745 O O . ASN A 1 94 ? -12.363 14.685 11.525 1.00 93.81 94 ASN A O 1
ATOM 749 N N . THR A 1 95 ? -12.311 12.908 12.904 1.00 94.19 95 THR A N 1
ATOM 750 C CA . THR A 1 95 ? -11.606 13.580 13.997 1.00 94.19 95 THR A CA 1
ATOM 751 C C . THR A 1 95 ? -10.266 14.126 13.518 1.00 94.19 95 THR A C 1
ATOM 753 O O . THR A 1 95 ? -10.005 15.312 13.703 1.00 94.19 95 THR A O 1
ATOM 756 N N . LEU A 1 96 ? -9.450 13.314 12.835 1.00 92.06 96 LEU A N 1
ATOM 757 C CA . LEU A 1 96 ? -8.151 13.751 12.309 1.00 92.06 96 LEU A CA 1
ATOM 758 C C . LEU A 1 96 ? -8.285 14.918 11.324 1.00 92.06 96 LEU A C 1
ATOM 760 O O . LEU A 1 96 ? -7.551 15.897 11.433 1.00 92.06 96 LEU A O 1
ATOM 764 N N . ARG A 1 97 ? -9.245 14.850 10.395 1.00 90.62 97 ARG A N 1
ATOM 765 C CA . ARG A 1 97 ? -9.496 15.924 9.418 1.00 90.62 97 ARG A CA 1
ATOM 766 C C . ARG A 1 97 ? -10.058 17.198 10.053 1.00 90.62 97 ARG A C 1
ATOM 768 O O . ARG A 1 97 ? -9.888 18.272 9.487 1.00 90.62 97 ARG A O 1
ATOM 775 N N . SER A 1 98 ? -10.726 17.083 11.201 1.00 91.31 98 SER A N 1
ATOM 776 C CA . SER A 1 98 ? -11.296 18.219 11.937 1.00 91.31 98 SER A CA 1
ATOM 777 C C . SER A 1 98 ? -10.274 18.986 12.783 1.00 91.31 98 SER A C 1
ATOM 779 O O . SER A 1 98 ? -10.598 20.049 13.313 1.00 91.31 98 SER A O 1
ATOM 781 N N . LEU A 1 99 ? -9.051 18.461 12.927 1.00 90.88 99 LEU A N 1
ATOM 782 C CA . LEU A 1 99 ? -8.004 19.117 13.704 1.00 90.88 99 LEU A CA 1
ATOM 783 C C . LEU A 1 99 ? -7.622 20.471 13.085 1.00 90.88 99 LEU A C 1
ATOM 785 O O . LEU A 1 99 ? -7.584 20.600 11.857 1.00 90.88 99 LEU A O 1
ATOM 789 N N . PRO A 1 100 ? -7.302 21.478 13.920 1.00 89.00 100 PRO A N 1
ATOM 790 C CA . PRO A 1 100 ? -6.871 22.772 13.421 1.00 89.00 100 PRO A CA 1
ATOM 791 C C . PRO A 1 100 ? -5.581 22.600 12.606 1.00 89.00 100 PRO A C 1
ATOM 793 O O . PRO A 1 100 ? -4.620 21.998 13.098 1.00 89.00 100 PRO A O 1
ATOM 796 N N . PRO A 1 101 ? -5.533 23.104 11.365 1.00 88.88 101 PRO A N 1
ATOM 797 C CA . PRO A 1 101 ? -4.337 22.991 10.556 1.00 88.88 101 PRO A CA 1
ATOM 798 C C . PRO A 1 101 ? -3.240 23.925 11.070 1.00 88.88 101 PRO A C 1
ATOM 800 O O . PRO A 1 101 ? -3.510 24.994 11.617 1.00 88.88 101 PRO A O 1
ATOM 803 N N . TYR A 1 102 ? -1.986 23.526 10.859 1.00 83.06 102 TYR A N 1
ATOM 804 C CA . TYR A 1 102 ? -0.824 24.342 11.223 1.00 83.06 102 TYR A CA 1
ATOM 805 C C . TYR A 1 102 ? -0.759 25.658 10.428 1.00 83.06 102 TYR A C 1
ATOM 807 O O . TYR A 1 102 ? -0.457 26.709 10.986 1.00 83.06 102 TYR A O 1
ATOM 815 N N . ASP A 1 103 ? -1.078 25.600 9.134 1.00 85.06 103 ASP A N 1
ATOM 816 C CA . ASP A 1 103 ? -1.269 26.767 8.273 1.00 85.06 103 ASP A CA 1
ATOM 817 C C . ASP A 1 103 ? -2.753 26.836 7.907 1.00 85.06 103 ASP A C 1
ATOM 819 O O . ASP A 1 103 ? -3.295 25.877 7.359 1.00 85.06 103 ASP A O 1
ATOM 823 N N . GLY A 1 104 ? -3.415 27.964 8.179 1.00 79.00 104 GLY A N 1
ATOM 824 C CA . GLY A 1 104 ? -4.843 28.163 7.901 1.00 79.00 104 GLY A CA 1
ATOM 825 C C . GLY A 1 104 ? -5.230 28.039 6.421 1.00 79.00 104 GLY A C 1
ATOM 826 O O . GLY A 1 104 ? -6.415 28.024 6.099 1.00 79.00 104 GLY A O 1
ATOM 827 N N . LYS A 1 105 ? -4.250 27.947 5.514 1.00 79.12 105 LYS A N 1
ATOM 828 C CA . LYS A 1 105 ? -4.459 27.687 4.081 1.00 79.12 105 LYS A CA 1
ATOM 829 C C . LYS A 1 105 ? -4.479 26.202 3.711 1.00 79.12 105 LYS A C 1
ATOM 831 O O . LYS A 1 105 ? -4.831 25.871 2.580 1.00 79.12 105 LYS A O 1
ATOM 836 N N . LEU A 1 106 ? -4.067 25.315 4.615 1.00 82.06 106 LEU A N 1
ATOM 837 C CA . LEU A 1 106 ? -3.939 23.881 4.363 1.00 82.06 106 LEU A CA 1
ATOM 838 C C . LEU A 1 106 ? -4.952 23.101 5.199 1.00 82.06 106 LEU A C 1
ATOM 840 O O . LEU A 1 106 ? -5.280 23.486 6.309 1.00 82.06 106 LEU A O 1
ATOM 844 N N . ASN A 1 107 ? -5.428 21.975 4.672 1.00 84.19 107 ASN A N 1
ATOM 845 C CA . ASN A 1 107 ? -6.269 21.043 5.424 1.00 84.19 107 ASN A CA 1
ATOM 846 C C . ASN A 1 107 ? -5.413 19.890 5.953 1.00 84.19 107 ASN A C 1
ATOM 848 O O . ASN A 1 107 ? -4.478 19.461 5.271 1.00 84.19 107 ASN A O 1
ATOM 852 N N . VAL A 1 108 ? -5.758 19.357 7.128 1.00 88.62 108 VAL A N 1
ATOM 853 C CA . VAL A 1 108 ? -5.135 18.132 7.645 1.00 88.62 108 VAL A CA 1
ATOM 854 C C . VAL A 1 108 ? -5.504 16.971 6.724 1.00 88.62 108 VAL A C 1
ATOM 856 O O . VAL A 1 108 ? -6.680 16.716 6.465 1.00 88.62 108 VAL A O 1
ATOM 859 N N . LEU A 1 109 ? -4.486 16.296 6.192 1.00 89.88 109 LEU A N 1
ATOM 860 C CA . LEU A 1 109 ? -4.651 15.173 5.274 1.00 89.88 109 LEU A CA 1
ATOM 861 C C . LEU A 1 109 ? -4.498 13.855 6.023 1.00 89.88 109 LEU A C 1
ATOM 863 O O . LEU A 1 109 ? -3.668 13.738 6.926 1.00 89.88 109 LEU A O 1
ATOM 867 N N . VAL A 1 110 ? -5.255 12.850 5.594 1.00 91.75 110 VAL A N 1
ATOM 868 C CA . VAL A 1 110 ? -5.053 11.459 6.011 1.00 91.75 110 VAL A CA 1
ATOM 869 C C . VAL A 1 110 ? -4.442 10.644 4.874 1.00 91.75 110 VAL A C 1
ATOM 871 O O . VAL A 1 110 ? -4.470 11.048 3.708 1.00 91.75 110 VAL A O 1
ATOM 874 N N . ALA A 1 111 ? -3.870 9.489 5.213 1.00 88.06 111 ALA A N 1
ATOM 875 C CA . ALA A 1 111 ? -3.338 8.559 4.221 1.00 88.06 111 ALA A CA 1
ATOM 876 C C . ALA A 1 111 ? -4.427 8.188 3.195 1.00 88.06 111 ALA A C 1
ATOM 878 O O . ALA A 1 111 ? -5.536 7.821 3.582 1.00 88.06 111 ALA A O 1
ATOM 879 N N . GLY A 1 112 ? -4.112 8.303 1.902 1.00 88.50 112 GLY A N 1
ATOM 880 C CA . GLY A 1 112 ? -5.051 8.096 0.796 1.00 88.50 112 GLY A CA 1
ATOM 881 C C . GLY A 1 112 ? -5.596 9.386 0.171 1.00 88.50 112 GLY A C 1
ATOM 882 O O . GLY A 1 112 ? -5.892 9.395 -1.023 1.00 88.50 112 GLY A O 1
ATOM 883 N N . ASP A 1 113 ? -5.679 10.501 0.914 1.00 90.19 113 ASP A N 1
ATOM 884 C CA . ASP A 1 113 ? -6.188 11.768 0.361 1.00 90.19 113 ASP A CA 1
ATOM 885 C C . ASP A 1 113 ? -5.331 12.307 -0.811 1.00 90.19 113 ASP A C 1
ATOM 887 O O . ASP A 1 113 ? -5.904 12.781 -1.800 1.00 90.19 113 ASP A O 1
ATOM 891 N N . PRO A 1 114 ? -3.979 12.289 -0.752 1.00 90.00 114 PRO A N 1
ATOM 892 C CA . PRO A 1 114 ? -3.141 12.711 -1.877 1.00 90.00 114 PRO A CA 1
ATOM 893 C C . PRO A 1 114 ? -3.323 11.829 -3.117 1.00 90.00 114 PRO A C 1
ATOM 895 O O . PRO A 1 114 ? -3.394 12.340 -4.238 1.00 90.00 114 PRO A O 1
ATOM 898 N N . GLU A 1 115 ? -3.431 10.515 -2.924 1.00 91.75 115 GLU A N 1
ATOM 899 C CA . GLU A 1 115 ? -3.627 9.545 -3.997 1.00 91.75 115 GLU A CA 1
ATOM 900 C C . GLU A 1 115 ? -4.983 9.748 -4.679 1.00 91.75 115 GLU A C 1
ATOM 902 O O . GLU A 1 115 ? -5.048 9.812 -5.908 1.00 91.75 115 GLU A O 1
ATOM 907 N N . ASP A 1 116 ? -6.050 9.950 -3.904 1.00 90.88 116 ASP A N 1
ATOM 908 C CA . ASP A 1 116 ? -7.389 10.229 -4.430 1.00 90.88 116 ASP A CA 1
ATOM 909 C C . ASP A 1 116 ? -7.432 11.533 -5.235 1.00 90.88 116 ASP A C 1
ATOM 911 O O . ASP A 1 116 ? -8.062 11.597 -6.297 1.00 90.88 116 ASP A O 1
ATOM 915 N N . LYS A 1 117 ? -6.732 12.579 -4.773 1.00 92.56 117 LYS A N 1
ATOM 916 C CA . LYS A 1 117 ? -6.571 13.831 -5.535 1.00 92.56 117 LYS A CA 1
ATOM 917 C C . LYS A 1 117 ? -5.867 13.583 -6.867 1.00 92.56 117 LYS A C 1
ATOM 919 O O . LYS A 1 117 ? -6.308 14.100 -7.891 1.00 92.56 117 LYS A O 1
ATOM 924 N N . HIS A 1 118 ? -4.812 12.770 -6.873 1.00 91.75 118 HIS A N 1
ATOM 925 C CA . HIS A 1 118 ? -4.097 12.430 -8.100 1.00 91.75 118 HIS A CA 1
ATOM 926 C C . HIS A 1 118 ? -4.964 11.611 -9.069 1.00 91.75 118 HIS A C 1
ATOM 928 O O . HIS A 1 118 ? -4.970 11.881 -10.268 1.00 91.75 118 HIS A O 1
ATOM 934 N N . VAL A 1 119 ? -5.758 10.658 -8.571 1.00 93.50 119 VAL A N 1
ATOM 935 C CA . VAL A 1 119 ? -6.695 9.886 -9.404 1.00 93.50 119 VAL A CA 1
ATOM 936 C C . VAL A 1 119 ? -7.753 10.792 -10.039 1.00 93.50 119 VAL A C 1
ATOM 938 O O . VAL A 1 119 ? -8.074 10.614 -11.215 1.00 93.50 119 VAL A O 1
ATOM 941 N N . LYS A 1 120 ? -8.285 11.773 -9.298 1.00 94.19 120 LYS A N 1
ATOM 942 C CA . LYS A 1 120 ? -9.221 12.773 -9.845 1.00 94.19 120 LYS A CA 1
ATOM 943 C C . LYS A 1 120 ? -8.566 13.606 -10.945 1.00 94.19 120 LYS A C 1
ATOM 945 O O . LYS A 1 120 ? -9.120 13.682 -12.037 1.00 94.19 120 LYS A O 1
ATOM 950 N N . LEU A 1 121 ? -7.353 14.102 -10.705 1.00 92.44 121 LEU A N 1
ATOM 951 C CA . LEU A 1 121 ? -6.574 14.842 -11.699 1.00 92.44 121 LEU A CA 1
ATOM 952 C C . LEU A 1 121 ? -6.381 14.035 -12.993 1.00 92.44 121 LEU A C 1
ATOM 954 O O . LEU A 1 121 ? -6.642 14.534 -14.082 1.00 92.44 121 LEU A O 1
ATOM 958 N N . VAL A 1 122 ? -5.960 12.771 -12.894 1.00 91.75 122 VAL A N 1
ATOM 959 C CA . VAL A 1 122 ? -5.751 11.905 -14.070 1.00 91.75 122 VAL A CA 1
ATOM 960 C C . VAL A 1 122 ? -7.053 11.692 -14.850 1.00 91.75 122 VAL A C 1
ATOM 962 O O . VAL A 1 122 ? -7.044 11.707 -16.084 1.00 91.75 122 VAL A O 1
ATOM 965 N N . LYS A 1 123 ? -8.183 11.525 -14.150 1.00 93.12 123 LYS A N 1
ATOM 966 C CA . LYS A 1 123 ? -9.507 11.403 -14.779 1.00 93.12 123 LYS A CA 1
ATOM 967 C C . LYS A 1 123 ? -9.914 12.685 -15.509 1.00 93.12 123 LYS A C 1
ATOM 969 O O . LYS A 1 123 ? -10.405 12.597 -16.629 1.00 93.12 123 LYS A O 1
ATOM 974 N N . GLU A 1 124 ? -9.681 13.851 -14.911 1.00 93.19 124 GLU A N 1
ATOM 975 C CA . GLU A 1 124 ? -9.977 15.163 -15.508 1.00 93.19 124 GLU A CA 1
ATOM 976 C C . GLU A 1 124 ? -9.111 15.453 -16.741 1.00 93.19 124 GLU A C 1
ATOM 978 O O . GLU A 1 124 ? -9.595 15.962 -17.753 1.00 93.19 124 GLU A O 1
ATOM 983 N N . LEU A 1 125 ? -7.829 15.089 -16.687 1.00 90.00 125 LEU A N 1
ATOM 984 C CA . LEU A 1 125 ? -6.904 15.263 -17.805 1.00 90.00 125 LEU A CA 1
ATOM 985 C C . LEU A 1 125 ? -7.179 14.284 -18.958 1.00 90.00 125 LEU A C 1
ATOM 987 O O . LEU A 1 125 ? -6.789 14.562 -20.095 1.00 90.00 125 LEU A O 1
ATOM 991 N N . GLY A 1 126 ? -7.853 13.161 -18.682 1.00 90.12 126 GLY A N 1
ATOM 992 C CA . GLY A 1 126 ? -8.050 12.067 -19.634 1.00 90.12 126 GLY A CA 1
ATOM 993 C C . GLY A 1 126 ? -6.761 11.289 -19.927 1.00 90.12 126 GLY A C 1
ATOM 994 O O . GLY A 1 126 ? -6.658 10.638 -20.966 1.00 90.12 126 GLY A O 1
ATOM 995 N N . GLY A 1 127 ? -5.763 11.384 -19.041 1.00 88.81 127 GLY A N 1
ATOM 996 C CA . GLY A 1 127 ? -4.433 10.802 -19.210 1.00 88.81 127 GLY A CA 1
ATOM 997 C C . GLY A 1 127 ? -3.513 11.068 -18.014 1.00 88.81 127 GLY A C 1
ATOM 998 O O . GLY A 1 127 ? -3.809 11.901 -17.159 1.00 88.81 127 GLY A O 1
ATOM 999 N N . ILE A 1 128 ? -2.393 10.341 -17.946 1.00 91.38 128 ILE A N 1
ATOM 1000 C CA . ILE A 1 128 ? -1.399 10.481 -16.871 1.00 91.38 128 ILE A CA 1
ATOM 1001 C C . ILE A 1 128 ? -0.336 11.502 -17.300 1.00 91.38 128 ILE A C 1
ATOM 1003 O O . ILE A 1 128 ? 0.273 11.317 -18.358 1.00 91.38 128 ILE A O 1
ATOM 1007 N N . PRO A 1 129 ? -0.080 12.558 -16.506 1.00 90.31 129 PRO A N 1
ATOM 1008 C CA . PRO A 1 129 ? 0.961 13.525 -16.818 1.00 90.31 129 PRO A CA 1
ATOM 1009 C C . PRO A 1 129 ? 2.345 12.914 -16.572 1.00 90.31 129 PRO A C 1
ATOM 1011 O O . PRO A 1 129 ? 2.667 12.491 -15.462 1.00 90.31 129 PRO A O 1
ATOM 1014 N N . TYR A 1 130 ? 3.180 12.901 -17.609 1.00 90.75 130 TYR A N 1
ATOM 1015 C CA . TYR A 1 130 ? 4.576 12.480 -17.532 1.00 90.75 130 TYR A CA 1
ATOM 1016 C C . TYR A 1 130 ? 5.504 13.621 -17.934 1.00 90.75 130 TYR A C 1
ATOM 1018 O O . TYR A 1 130 ? 5.176 14.446 -18.782 1.00 90.75 130 TYR A O 1
ATOM 1026 N N . HIS A 1 131 ? 6.701 13.635 -17.352 1.00 90.75 131 HIS A N 1
ATOM 1027 C CA . HIS A 1 131 ? 7.753 14.553 -17.772 1.00 90.75 131 HIS A CA 1
ATOM 1028 C C . HIS A 1 131 ? 8.199 14.237 -19.219 1.00 90.75 131 HIS A C 1
ATOM 1030 O O . HIS A 1 131 ? 8.348 13.052 -19.540 1.00 90.75 131 HIS A O 1
ATOM 1036 N N . PRO A 1 132 ? 8.514 15.236 -20.073 1.00 89.56 132 PRO A N 1
ATOM 1037 C CA . PRO A 1 132 ? 8.870 15.013 -21.482 1.00 89.56 132 PRO A CA 1
ATOM 1038 C C . PRO A 1 132 ? 10.002 13.999 -21.700 1.00 89.56 132 PRO A C 1
ATOM 1040 O O . PRO A 1 132 ? 9.978 13.213 -22.643 1.00 89.56 132 PRO A O 1
ATOM 1043 N N . ASN A 1 133 ? 10.984 13.961 -20.796 1.00 92.06 133 ASN A N 1
ATOM 1044 C CA . ASN A 1 133 ? 12.081 12.987 -20.872 1.00 92.06 133 ASN A CA 1
ATOM 1045 C C . ASN A 1 133 ? 11.616 11.529 -20.707 1.00 92.06 133 ASN A C 1
ATOM 1047 O O . ASN A 1 133 ? 12.228 10.638 -21.285 1.00 92.06 133 ASN A O 1
ATOM 1051 N N . GLN A 1 134 ? 10.543 11.271 -19.953 1.00 90.50 134 GLN A N 1
ATOM 1052 C CA . GLN A 1 134 ? 9.998 9.916 -19.819 1.00 90.50 134 GLN A CA 1
ATOM 1053 C C . GLN A 1 134 ? 9.349 9.460 -21.128 1.00 90.50 134 GLN A C 1
ATOM 1055 O O . GLN A 1 134 ? 9.575 8.332 -21.550 1.00 90.50 134 GLN A O 1
ATOM 1060 N N . ILE A 1 135 ? 8.636 10.360 -21.818 1.00 91.69 135 ILE A N 1
ATOM 1061 C CA . ILE A 1 135 ? 8.035 10.080 -23.132 1.00 91.69 135 ILE A CA 1
ATOM 1062 C C . ILE A 1 135 ? 9.132 9.756 -24.154 1.00 91.69 135 ILE A C 1
ATOM 1064 O O . ILE A 1 135 ? 9.068 8.720 -24.809 1.00 91.69 135 ILE A O 1
ATOM 1068 N N . LYS A 1 136 ? 10.204 10.561 -24.199 1.00 91.88 136 LYS A N 1
ATOM 1069 C CA . LYS A 1 136 ? 11.369 10.304 -25.066 1.00 91.88 136 LYS A CA 1
ATOM 1070 C C . LYS A 1 136 ? 11.999 8.933 -24.808 1.00 91.88 136 LYS A C 1
ATOM 1072 O O . LYS A 1 136 ? 12.297 8.205 -25.750 1.00 91.88 136 LYS A O 1
ATOM 1077 N N . ASN A 1 137 ? 12.182 8.559 -23.541 1.00 92.50 137 ASN A N 1
ATOM 1078 C CA . ASN A 1 137 ? 12.720 7.244 -23.186 1.00 92.50 137 ASN A CA 1
ATOM 1079 C C . ASN A 1 137 ? 11.781 6.107 -23.619 1.00 92.50 137 ASN A C 1
ATOM 1081 O O . ASN A 1 137 ? 12.249 5.084 -24.121 1.00 92.50 137 ASN A O 1
ATOM 1085 N N . CYS A 1 138 ? 10.466 6.283 -23.455 1.00 92.38 138 CYS A N 1
ATOM 1086 C CA . CYS A 1 138 ? 9.471 5.330 -23.939 1.00 92.38 138 CYS A CA 1
ATOM 1087 C C . CYS A 1 138 ? 9.516 5.182 -25.464 1.00 92.38 138 CYS A C 1
ATOM 1089 O O . CYS A 1 138 ? 9.443 4.056 -25.949 1.00 92.38 138 CYS A O 1
ATOM 1091 N N . ASP A 1 139 ? 9.691 6.271 -26.214 1.00 92.62 139 ASP A N 1
ATOM 1092 C CA . ASP A 1 139 ? 9.784 6.228 -27.677 1.00 92.62 139 ASP A CA 1
ATOM 1093 C C . ASP A 1 139 ? 11.026 5.465 -28.154 1.00 92.62 139 ASP A C 1
ATOM 1095 O O . ASP A 1 139 ? 10.909 4.597 -29.020 1.00 92.62 139 ASP A O 1
ATOM 1099 N N . VAL A 1 140 ? 12.189 5.706 -27.536 1.00 94.62 140 VAL A N 1
ATOM 1100 C CA . VAL A 1 140 ? 13.427 4.961 -27.837 1.00 94.62 140 VAL A CA 1
ATOM 1101 C C . VAL A 1 140 ? 13.249 3.465 -27.559 1.00 94.62 140 VAL A C 1
ATOM 1103 O O . VAL A 1 140 ? 13.671 2.619 -28.349 1.00 94.62 140 VAL A O 1
ATOM 1106 N N . LEU A 1 141 ? 12.601 3.109 -26.444 1.00 93.88 141 LEU A N 1
ATOM 1107 C CA . LEU A 1 141 ? 12.293 1.711 -26.123 1.00 93.88 141 LEU A CA 1
ATOM 1108 C C . LEU A 1 141 ? 11.297 1.101 -27.116 1.00 93.88 141 LEU A C 1
ATOM 1110 O O . LEU A 1 141 ? 11.455 -0.056 -27.505 1.00 93.88 141 LEU A O 1
ATOM 1114 N N . SER A 1 142 ? 10.301 1.876 -27.542 1.00 94.38 142 SER A N 1
ATOM 1115 C CA . SER A 1 142 ? 9.278 1.457 -28.497 1.00 94.38 142 SER A CA 1
ATOM 1116 C C . SER A 1 142 ? 9.883 1.091 -29.849 1.00 94.38 142 SER A C 1
ATOM 1118 O O . SER A 1 142 ? 9.530 0.061 -30.418 1.00 94.38 142 SER A O 1
ATOM 1120 N N . GLU A 1 143 ? 10.825 1.902 -30.334 1.00 94.75 143 GLU A N 1
ATOM 1121 C CA . GLU A 1 143 ? 11.567 1.651 -31.573 1.00 94.75 143 GLU A CA 1
ATOM 1122 C C . GLU A 1 143 ? 12.450 0.409 -31.450 1.00 94.75 143 GLU A C 1
ATOM 1124 O O . GLU A 1 143 ? 12.416 -0.465 -32.314 1.00 94.75 143 GLU A O 1
ATOM 1129 N N . LYS A 1 144 ? 13.182 0.281 -30.337 1.00 95.44 144 LYS A N 1
ATOM 1130 C CA . LYS A 1 144 ? 14.061 -0.869 -30.089 1.00 95.44 144 LYS A CA 1
ATOM 1131 C C . LYS A 1 144 ? 13.301 -2.195 -30.021 1.00 95.44 144 LYS A C 1
ATOM 1133 O O . LYS A 1 144 ? 13.816 -3.217 -30.466 1.00 95.44 144 LYS A O 1
ATOM 1138 N N . LEU A 1 145 ? 12.109 -2.189 -29.427 1.00 95.31 145 LEU A N 1
ATOM 1139 C CA . LEU A 1 145 ? 11.280 -3.381 -29.237 1.00 95.31 145 LEU A CA 1
ATOM 1140 C C . LEU A 1 145 ? 10.251 -3.586 -30.361 1.00 95.31 145 LEU A C 1
ATOM 1142 O O . LEU A 1 145 ? 9.498 -4.555 -30.313 1.00 95.31 145 LEU A O 1
ATOM 1146 N N . ASN A 1 146 ? 10.223 -2.699 -31.362 1.00 94.06 146 ASN A N 1
ATOM 1147 C CA . ASN A 1 146 ? 9.260 -2.694 -32.465 1.00 94.06 146 ASN A CA 1
ATOM 1148 C C . ASN A 1 146 ? 7.791 -2.770 -31.997 1.00 94.06 146 ASN A C 1
ATOM 1150 O O . ASN A 1 146 ? 6.974 -3.520 -32.534 1.00 94.06 146 ASN A O 1
ATOM 1154 N N . VAL A 1 147 ? 7.458 -1.995 -30.963 1.00 95.81 147 VAL A N 1
ATOM 1155 C CA . VAL A 1 147 ? 6.093 -1.856 -30.437 1.00 95.81 147 VAL A CA 1
ATOM 1156 C C . VAL A 1 147 ? 5.522 -0.483 -30.781 1.00 95.81 147 VAL A C 1
ATOM 1158 O O . VAL A 1 147 ? 6.244 0.439 -31.163 1.00 95.81 147 VAL A O 1
ATOM 1161 N N . LYS A 1 148 ? 4.199 -0.339 -30.673 1.00 93.31 148 LYS A N 1
ATOM 1162 C CA . LYS A 1 148 ? 3.508 0.924 -30.952 1.00 93.31 148 LYS A CA 1
ATOM 1163 C C . LYS A 1 148 ? 3.858 1.981 -29.897 1.00 93.31 148 LYS A C 1
ATOM 1165 O O . LYS A 1 148 ? 3.729 1.718 -28.703 1.00 93.31 148 LYS A O 1
ATOM 1170 N N . LYS A 1 149 ? 4.202 3.188 -30.360 1.00 91.56 149 LYS A N 1
ATOM 1171 C CA . LYS A 1 149 ? 4.513 4.344 -29.505 1.00 91.56 149 LYS A CA 1
ATOM 1172 C C . LYS A 1 149 ? 3.327 4.774 -28.642 1.00 91.56 149 LYS A C 1
ATOM 1174 O O . LYS A 1 149 ? 2.160 4.569 -28.997 1.00 91.56 149 LYS A O 1
ATOM 1179 N N . VAL A 1 150 ? 3.642 5.408 -27.515 1.00 89.25 150 VAL A N 1
ATOM 1180 C CA . VAL A 1 150 ? 2.649 5.931 -26.571 1.00 89.25 150 VAL A CA 1
ATOM 1181 C C . VAL A 1 150 ? 1.915 7.114 -27.209 1.00 89.25 150 VAL A C 1
ATOM 1183 O O . VAL A 1 150 ? 2.525 7.990 -27.814 1.00 89.25 150 VAL A O 1
ATOM 1186 N N . LYS A 1 151 ? 0.584 7.151 -27.086 1.00 88.62 151 LYS A N 1
ATOM 1187 C CA . LYS A 1 151 ? -0.222 8.267 -27.596 1.00 88.62 151 LYS A CA 1
ATOM 1188 C C . LYS A 1 151 ? -0.185 9.426 -26.601 1.00 88.62 151 LYS A C 1
ATOM 1190 O O . LYS A 1 151 ? -0.721 9.304 -25.502 1.00 88.62 151 LYS A O 1
ATOM 1195 N N . VAL A 1 152 ? 0.376 10.558 -27.012 1.00 87.88 152 VAL A N 1
ATOM 1196 C CA . VAL A 1 152 ? 0.318 11.809 -26.245 1.00 87.88 152 VAL A CA 1
ATOM 1197 C C . VAL A 1 152 ? -1.030 12.484 -26.508 1.00 87.88 152 VAL A C 1
ATOM 1199 O O . VAL A 1 152 ? -1.396 12.725 -27.657 1.00 87.88 152 VAL A O 1
ATOM 1202 N N . ALA A 1 153 ? -1.813 12.714 -25.451 1.00 82.31 153 ALA A N 1
ATOM 1203 C CA . ALA A 1 153 ? -3.150 13.303 -25.564 1.00 82.31 153 ALA A CA 1
ATOM 1204 C C . ALA A 1 153 ? -3.122 14.840 -25.576 1.00 82.31 153 ALA A C 1
ATOM 1206 O O . ALA A 1 153 ? -3.900 15.452 -26.307 1.00 82.31 153 ALA A O 1
ATOM 1207 N N . LYS A 1 154 ? -2.254 15.449 -24.759 1.00 80.62 154 LYS A N 1
ATOM 1208 C CA . LYS A 1 154 ? -2.066 16.900 -24.617 1.00 80.62 154 LYS A CA 1
ATOM 1209 C C . LYS A 1 154 ? -0.609 17.184 -24.246 1.00 80.62 154 LYS A C 1
ATOM 1211 O O . LYS A 1 154 ? -0.040 16.443 -23.446 1.00 80.62 154 LYS A O 1
ATOM 1216 N N . GLU A 1 155 ? -0.047 18.244 -24.810 1.00 79.81 155 GLU A N 1
ATOM 1217 C CA . GLU A 1 155 ? 1.245 18.815 -24.416 1.00 79.81 155 GLU A CA 1
ATOM 1218 C C . GLU A 1 155 ? 0.982 20.154 -23.721 1.00 79.81 155 GLU A C 1
ATOM 1220 O O . GLU A 1 155 ? 0.068 20.882 -24.116 1.00 79.81 155 GLU A O 1
ATOM 1225 N N . TYR A 1 156 ? 1.738 20.435 -22.661 1.00 66.94 156 TYR A N 1
ATOM 1226 C CA . TYR A 1 156 ? 1.625 21.635 -21.831 1.00 66.94 156 TYR A CA 1
ATOM 1227 C C . TYR A 1 156 ? 2.989 22.302 -21.706 1.00 66.94 156 TYR A C 1
ATOM 1229 O O . TYR A 1 156 ? 3.991 21.549 -21.654 1.00 66.94 156 TYR A O 1
#

Radius of gyration: 21.05 Å; chains: 1; bounding box: 46×45×50 Å

Secondary structure (DSSP, 8-state):
--GGGG-----STTHHHHHHHHS-GGGSTTTHHHHHHHHHHHIIIIITTT---GGGSPPTT-TTS------------GGGSSS-HHHHHHHHHHHHHHSPPSSTTSPPP-TTHHHHHHHHHHHHHTS----HHHHHHHHHHHHHTT-PPPPP----

Sequence (156 aa):
MHIFQNFKAAIINLFLKDCYQNYDCYHIQGGYKGYGLGAVVEIFCGILAGAHWGPNVRKWMNATSYADLGQCFVAVDPEAFAPGFFERMQELINTLRSLPPYDGKLNVLVAGDPEDKHVKLVKELGGIPYHPNQIKNCDVLSEKLNVKKVKVAKEY